Protein AF-A0A9D7X5D7-F1 (afdb_monomer_lite)

pLDDT: mean 81.2, std 12.23, range [45.34, 93.06]

Sequence (131 aa):
MNLEDELKRYLSECTTPSPLADTLANNRLPFYVRNGAYPYAIDALDKGMEAHPDADSDPNYVPFMEMLALVLYKGDNLVQADVVLDRLKAHLQEREIPLSPAAASLEQNLRQSSLYRLQHTMEHSGVDFDA

Structure (mmCIF, N/CA/C/O backbone):
data_AF-A0A9D7X5D7-F1
#
_entry.id   AF-A0A9D7X5D7-F1
#
loop_
_atom_site.group_PDB
_atom_site.id
_atom_site.type_symbol
_atom_site.label_atom_id
_atom_site.label_alt_id
_atom_site.label_comp_id
_atom_site.label_asym_id
_atom_site.label_entity_id
_atom_site.label_seq_id
_atom_site.pdbx_PDB_ins_code
_atom_site.Cartn_x
_atom_site.Cartn_y
_atom_site.Cartn_z
_atom_site.occupancy
_atom_site.B_iso_or_equiv
_atom_site.auth_seq_id
_atom_site.auth_comp_id
_atom_site.auth_asym_id
_atom_site.auth_atom_id
_atom_site.pdbx_PDB_model_num
ATOM 1 N N . MET A 1 1 ? -0.309 14.681 5.681 1.00 57.66 1 MET A N 1
ATOM 2 C CA . MET A 1 1 ? 0.198 14.135 4.406 1.00 57.66 1 MET A CA 1
ATOM 3 C C . MET A 1 1 ? -0.982 13.898 3.475 1.00 57.66 1 MET A C 1
ATOM 5 O O . MET A 1 1 ? -1.923 13.218 3.888 1.00 57.66 1 MET A O 1
ATOM 9 N N . ASN A 1 2 ? -0.993 14.533 2.301 1.00 76.12 2 ASN A N 1
ATOM 10 C CA . ASN A 1 2 ? -2.041 14.354 1.295 1.00 76.12 2 ASN A CA 1
ATOM 11 C C . ASN A 1 2 ? -1.708 13.119 0.440 1.00 76.12 2 ASN A C 1
ATOM 13 O O . ASN A 1 2 ? -0.567 12.959 0.019 1.00 76.12 2 ASN A O 1
ATOM 17 N N . LEU A 1 3 ? -2.689 12.245 0.210 1.00 78.69 3 LEU A N 1
ATOM 18 C CA . LEU A 1 3 ? -2.501 10.985 -0.520 1.00 78.69 3 LEU A CA 1
ATOM 19 C C . LEU A 1 3 ? -2.074 11.218 -1.977 1.00 78.69 3 LEU A C 1
ATOM 21 O O . LEU A 1 3 ? -1.331 10.428 -2.546 1.00 78.69 3 LEU A O 1
ATOM 25 N N . GLU A 1 4 ? -2.518 12.328 -2.565 1.00 79.81 4 GLU A N 1
ATOM 26 C CA . GLU A 1 4 ? -2.147 12.715 -3.925 1.00 79.81 4 GLU A CA 1
ATOM 27 C C . GLU A 1 4 ? -0.648 13.026 -4.063 1.00 79.81 4 GLU A C 1
ATOM 29 O O . GLU A 1 4 ? -0.036 12.668 -5.067 1.00 79.81 4 GLU A O 1
ATOM 34 N N . ASP A 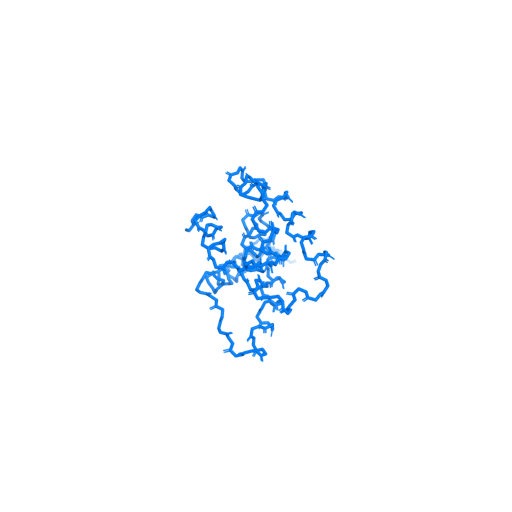1 5 ? -0.048 13.669 -3.059 1.00 84.31 5 ASP A N 1
ATOM 35 C CA . ASP A 1 5 ? 1.375 14.024 -3.088 1.00 84.31 5 ASP A CA 1
ATOM 36 C C . ASP A 1 5 ? 2.256 12.787 -2.895 1.00 84.31 5 ASP A C 1
ATOM 38 O O . ASP A 1 5 ? 3.263 12.636 -3.583 1.00 84.31 5 ASP A O 1
ATOM 42 N N . GLU A 1 6 ? 1.826 11.859 -2.037 1.00 83.38 6 GLU A N 1
ATOM 43 C CA . GLU A 1 6 ? 2.462 10.546 -1.919 1.00 83.38 6 GLU A CA 1
ATOM 44 C C . GLU A 1 6 ? 2.392 9.775 -3.232 1.00 83.38 6 GLU A C 1
ATOM 46 O O . GLU A 1 6 ? 3.408 9.275 -3.699 1.00 83.38 6 GLU A O 1
ATOM 51 N N . LEU A 1 7 ? 1.229 9.737 -3.888 1.00 82.94 7 LEU A N 1
ATOM 52 C CA . LEU A 1 7 ? 1.099 9.072 -5.182 1.00 82.94 7 LEU A CA 1
ATOM 53 C C . LEU A 1 7 ? 2.046 9.659 -6.232 1.00 82.94 7 LEU A C 1
ATOM 55 O O . LEU A 1 7 ? 2.702 8.905 -6.943 1.00 82.94 7 LEU A O 1
ATOM 59 N N . LYS A 1 8 ? 2.173 10.989 -6.304 1.00 83.94 8 LYS A N 1
ATOM 60 C CA . LYS A 1 8 ? 3.145 11.640 -7.198 1.00 83.94 8 LYS A CA 1
ATOM 61 C C . LYS A 1 8 ? 4.581 11.244 -6.864 1.00 83.94 8 LYS A C 1
ATOM 63 O O . LYS A 1 8 ? 5.356 10.992 -7.783 1.00 83.94 8 LYS A O 1
ATOM 68 N N . ARG A 1 9 ? 4.925 11.173 -5.574 1.00 84.94 9 ARG A N 1
ATOM 69 C CA . ARG A 1 9 ? 6.245 10.725 -5.116 1.00 84.94 9 ARG A CA 1
ATOM 70 C C . ARG A 1 9 ? 6.524 9.292 -5.571 1.00 84.94 9 ARG A C 1
ATOM 72 O O . ARG A 1 9 ? 7.513 9.080 -6.264 1.00 84.94 9 ARG A O 1
ATOM 79 N N . TYR A 1 10 ? 5.634 8.344 -5.284 1.00 83.88 10 TYR A N 1
ATOM 80 C CA . TYR A 1 10 ? 5.823 6.946 -5.690 1.00 83.88 10 TYR A CA 1
ATOM 81 C C . TYR A 1 10 ? 5.925 6.787 -7.204 1.00 83.88 10 TYR A C 1
ATOM 83 O O . TYR A 1 10 ? 6.793 6.068 -7.687 1.00 83.88 10 TYR A O 1
ATOM 91 N N . LEU A 1 11 ? 5.105 7.514 -7.968 1.00 82.88 11 LEU A N 1
ATOM 92 C CA . LEU A 1 11 ? 5.201 7.525 -9.429 1.00 82.88 11 LEU A CA 1
ATOM 93 C C . LEU A 1 11 ? 6.551 8.047 -9.934 1.00 82.88 11 LEU A C 1
ATOM 95 O O . LEU A 1 11 ? 7.029 7.578 -10.961 1.00 82.88 11 LEU A O 1
ATOM 99 N N . SER A 1 12 ? 7.170 8.997 -9.227 1.00 84.19 12 SER A N 1
ATOM 100 C CA . SER A 1 12 ? 8.503 9.511 -9.573 1.00 84.19 12 SER A CA 1
ATOM 101 C C . SER A 1 12 ? 9.645 8.560 -9.202 1.00 84.19 12 SER A C 1
ATOM 103 O O . SER A 1 12 ? 10.715 8.635 -9.800 1.00 84.19 12 SER A O 1
ATOM 105 N N . GLU A 1 13 ? 9.414 7.666 -8.240 1.00 81.38 13 GLU A N 1
ATOM 106 C CA . GLU A 1 13 ? 10.361 6.629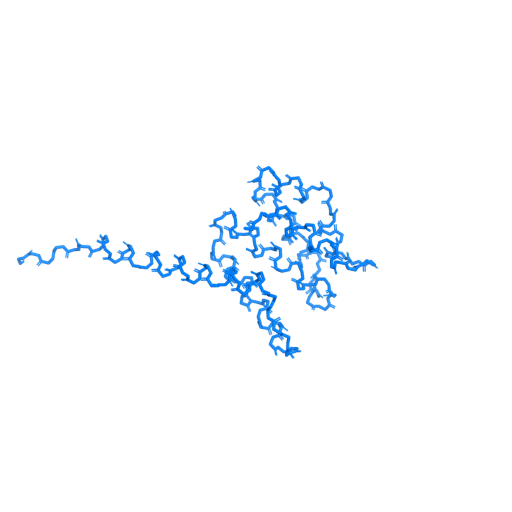 -7.814 1.00 81.38 13 GLU A CA 1
ATOM 107 C C . GLU A 1 13 ? 10.251 5.362 -8.676 1.00 81.38 13 GLU A C 1
ATOM 109 O O . GLU A 1 13 ? 11.151 4.522 -8.660 1.00 81.38 13 GLU A O 1
ATOM 114 N N . CYS A 1 14 ? 9.173 5.234 -9.458 1.00 82.81 14 CYS A N 1
ATOM 115 C CA . CYS A 1 14 ? 8.956 4.086 -10.322 1.00 82.81 14 CYS A CA 1
ATOM 116 C C . CYS A 1 14 ? 9.892 4.080 -11.538 1.00 82.81 14 CYS A C 1
ATOM 118 O O . CYS A 1 14 ? 10.027 5.068 -12.262 1.00 82.81 14 CYS A O 1
ATOM 120 N N . THR A 1 15 ? 10.477 2.921 -11.823 1.00 81.88 15 THR A N 1
ATOM 121 C CA . THR A 1 15 ? 11.300 2.670 -13.012 1.00 81.88 15 THR A CA 1
ATOM 122 C C . THR A 1 15 ? 10.521 1.853 -14.042 1.00 81.88 15 THR A C 1
ATOM 124 O O . THR A 1 15 ? 9.819 0.907 -13.691 1.00 81.88 15 THR A O 1
ATOM 127 N N . THR A 1 16 ? 10.634 2.217 -15.324 1.00 75.38 16 THR A N 1
ATOM 128 C CA . THR A 1 16 ? 9.982 1.512 -16.445 1.00 75.38 16 THR A CA 1
ATOM 129 C C . THR A 1 16 ? 11.024 0.853 -17.363 1.00 75.38 16 THR A C 1
ATOM 131 O O . THR A 1 16 ? 12.126 1.392 -17.505 1.00 75.38 16 THR A O 1
ATOM 134 N N . PRO A 1 17 ? 10.709 -0.292 -18.006 1.00 76.38 17 PRO A N 1
ATOM 135 C CA . PRO A 1 17 ? 9.430 -1.010 -17.969 1.00 76.38 17 PRO A CA 1
ATOM 136 C C . PRO A 1 17 ? 9.269 -1.866 -16.702 1.00 76.38 17 PRO A C 1
ATOM 138 O O . PRO A 1 17 ? 10.153 -2.645 -16.357 1.00 76.38 17 PRO A O 1
ATOM 141 N N . SER A 1 18 ? 8.119 -1.744 -16.038 1.00 81.56 18 SER A N 1
ATOM 142 C CA . SER A 1 18 ? 7.712 -2.618 -14.935 1.00 81.56 18 SER A CA 1
ATOM 143 C C . SER A 1 18 ? 6.190 -2.685 -14.889 1.00 81.56 18 SER A C 1
ATOM 145 O O . SER A 1 18 ? 5.542 -1.638 -14.914 1.00 81.56 18 SER A O 1
ATOM 147 N N . PRO A 1 19 ? 5.602 -3.879 -14.758 1.00 79.25 19 PRO A N 1
ATOM 148 C CA . PRO A 1 19 ? 4.156 -3.998 -14.653 1.00 79.25 19 PRO A CA 1
ATOM 149 C C . PRO A 1 19 ? 3.561 -3.384 -13.372 1.00 79.25 19 PRO A C 1
ATOM 151 O O . PRO A 1 19 ? 2.426 -2.898 -13.374 1.00 79.25 19 PRO A O 1
ATOM 154 N N . LEU A 1 20 ? 4.326 -3.358 -12.274 1.00 84.25 20 LEU A N 1
ATOM 155 C CA . LEU A 1 20 ? 3.927 -2.651 -11.054 1.00 84.25 20 LEU A CA 1
ATOM 156 C C . LEU A 1 20 ? 3.982 -1.135 -11.264 1.00 84.25 20 LEU A C 1
ATOM 158 O O . LEU A 1 20 ? 3.049 -0.431 -10.870 1.00 84.25 20 LEU A O 1
ATOM 162 N N . ALA A 1 21 ? 5.017 -0.639 -11.950 1.00 82.12 21 ALA A N 1
ATOM 163 C CA . ALA A 1 21 ? 5.071 0.760 -12.367 1.00 82.12 21 ALA A CA 1
ATOM 164 C C . ALA A 1 21 ? 3.905 1.114 -13.305 1.00 82.12 21 ALA A C 1
ATOM 166 O O . ALA A 1 21 ? 3.293 2.163 -13.127 1.00 82.12 21 ALA A O 1
ATOM 167 N N . ASP A 1 22 ? 3.535 0.231 -14.238 1.00 83.62 22 ASP A N 1
ATOM 168 C CA . ASP A 1 22 ? 2.392 0.418 -15.141 1.00 83.62 22 ASP A CA 1
ATOM 169 C C . ASP A 1 22 ? 1.059 0.439 -14.380 1.00 83.62 22 ASP A C 1
ATOM 171 O O . ASP A 1 22 ? 0.168 1.230 -14.697 1.00 83.62 22 ASP A O 1
ATOM 175 N N . THR A 1 23 ? 0.921 -0.394 -13.345 1.00 83.31 23 THR A N 1
ATOM 176 C CA . THR A 1 23 ? -0.259 -0.401 -12.469 1.00 83.31 23 THR A CA 1
ATOM 177 C C . THR A 1 23 ? -0.379 0.912 -11.702 1.00 83.31 23 THR A C 1
ATOM 179 O O . THR A 1 23 ? -1.455 1.513 -11.676 1.00 83.31 23 THR A O 1
ATOM 182 N N . LEU A 1 24 ? 0.725 1.396 -11.125 1.00 78.94 24 LEU A N 1
ATOM 183 C CA . LEU A 1 24 ? 0.754 2.678 -10.423 1.00 78.94 24 LEU A CA 1
ATOM 184 C C . LEU A 1 24 ? 0.480 3.841 -11.385 1.00 78.94 24 LEU A C 1
ATOM 186 O O . LEU A 1 24 ? -0.319 4.728 -11.075 1.00 78.94 24 LEU A O 1
ATOM 190 N N . ALA A 1 25 ? 1.094 3.813 -12.569 1.00 75.38 25 ALA A N 1
ATOM 191 C CA . ALA A 1 25 ? 0.945 4.819 -13.614 1.00 75.38 25 ALA A CA 1
ATOM 192 C C . ALA A 1 25 ? -0.407 4.754 -14.341 1.00 75.38 25 ALA A C 1
ATOM 194 O O . ALA A 1 25 ? -0.725 5.652 -15.127 1.00 75.38 25 ALA A O 1
ATOM 195 N N . ASN A 1 26 ? -1.224 3.724 -14.097 1.00 75.00 26 ASN A N 1
ATOM 196 C CA . ASN A 1 26 ? -2.507 3.579 -14.762 1.00 75.00 26 ASN A CA 1
ATOM 197 C C . ASN A 1 26 ? -3.393 4.796 -14.461 1.00 75.00 26 ASN A C 1
ATOM 199 O O . ASN A 1 26 ? -3.674 5.118 -13.305 1.00 75.00 26 ASN A O 1
ATOM 203 N N . ASN A 1 27 ? -3.890 5.437 -15.524 1.00 63.53 27 ASN A N 1
ATOM 204 C CA . ASN A 1 27 ? -4.636 6.702 -15.506 1.00 63.53 27 ASN A CA 1
ATOM 205 C C . ASN A 1 27 ? -5.883 6.719 -14.597 1.00 63.53 27 ASN A C 1
ATOM 207 O O . ASN A 1 27 ? -6.490 7.772 -14.399 1.00 63.53 27 ASN A O 1
ATOM 211 N N . ARG A 1 28 ? -6.288 5.576 -14.032 1.00 79.75 28 ARG A N 1
ATOM 212 C CA . ARG A 1 28 ? -7.412 5.475 -13.099 1.00 79.75 28 ARG A CA 1
ATOM 213 C C . ARG A 1 28 ? -7.025 5.436 -11.623 1.00 79.75 28 ARG A C 1
ATOM 215 O O . ARG A 1 28 ? -7.829 5.902 -10.821 1.00 79.75 28 ARG A O 1
ATOM 222 N N . LEU A 1 29 ? -5.829 4.976 -11.243 1.00 83.88 29 LEU A N 1
ATOM 223 C CA . LEU A 1 29 ? -5.425 4.953 -9.830 1.00 83.88 29 LEU A CA 1
ATOM 224 C C . LEU A 1 29 ? -5.375 6.372 -9.222 1.00 83.88 29 LEU A C 1
ATOM 226 O O . LEU A 1 29 ? -6.030 6.588 -8.197 1.00 83.88 29 LEU A O 1
ATOM 230 N N . PRO A 1 30 ? -4.751 7.382 -9.872 1.00 83.81 30 PRO A N 1
ATOM 231 C CA . PRO A 1 30 ? -4.808 8.766 -9.397 1.00 83.81 30 PRO A CA 1
ATOM 232 C C . PRO A 1 30 ? -6.229 9.319 -9.320 1.00 83.81 30 PRO A C 1
ATOM 234 O O . PRO A 1 30 ? -6.555 10.084 -8.413 1.00 83.81 30 PRO A O 1
ATOM 237 N N . PHE A 1 31 ? -7.097 8.916 -10.251 1.00 86.56 31 PHE A N 1
ATOM 238 C CA . PHE A 1 31 ? -8.499 9.310 -10.243 1.00 86.56 31 PHE A CA 1
ATOM 239 C C . PHE A 1 31 ? -9.244 8.716 -9.041 1.00 86.56 31 PHE A C 1
ATOM 241 O O . PHE A 1 31 ? -9.957 9.447 -8.354 1.00 86.56 31 PHE A O 1
ATOM 248 N N . TYR A 1 32 ? -9.073 7.425 -8.746 1.00 89.00 32 TYR A N 1
ATOM 249 C CA . TYR A 1 32 ? -9.723 6.791 -7.599 1.00 89.00 32 TYR A CA 1
ATOM 250 C C . TYR A 1 32 ? -9.249 7.394 -6.278 1.00 89.00 32 TYR A C 1
ATOM 252 O O . TYR A 1 32 ? -10.074 7.767 -5.446 1.00 89.00 32 TYR A O 1
ATOM 260 N N . VAL A 1 33 ? -7.938 7.590 -6.136 1.00 85.94 33 VAL A N 1
ATOM 261 C CA . VAL A 1 33 ? -7.316 8.245 -4.980 1.00 85.94 33 VAL A CA 1
ATOM 262 C C . VAL A 1 33 ? -7.864 9.659 -4.771 1.00 85.94 33 VAL A C 1
ATOM 264 O O . VAL A 1 33 ? -8.319 9.989 -3.677 1.00 85.94 33 VAL A O 1
ATOM 267 N N . ARG A 1 34 ? -7.888 10.486 -5.824 1.00 85.50 34 ARG A N 1
ATOM 268 C CA . ARG A 1 34 ? -8.344 11.882 -5.742 1.00 85.50 34 ARG A CA 1
ATOM 269 C C . ARG A 1 34 ? -9.823 12.011 -5.376 1.00 85.50 34 ARG A C 1
ATOM 271 O O . ARG A 1 34 ? -10.202 12.970 -4.713 1.00 85.50 34 ARG A O 1
ATOM 278 N N . ASN A 1 35 ? -10.655 11.066 -5.807 1.00 88.44 35 ASN A N 1
ATOM 279 C CA . ASN A 1 35 ? -12.089 11.066 -5.510 1.00 88.44 35 ASN A CA 1
ATOM 280 C C . ASN A 1 35 ? -12.440 10.319 -4.209 1.00 88.44 35 ASN A C 1
ATOM 282 O O . ASN A 1 35 ? -13.622 10.157 -3.913 1.00 88.44 35 ASN A O 1
ATOM 286 N N . GLY A 1 36 ? -11.450 9.830 -3.448 1.00 88.06 36 GLY A N 1
ATOM 287 C CA . GLY A 1 36 ? -11.690 9.020 -2.248 1.00 88.06 36 GLY A CA 1
ATOM 288 C C . GLY A 1 36 ? -12.350 7.668 -2.541 1.00 88.06 36 GLY A C 1
ATOM 289 O O . GLY A 1 36 ? -12.916 7.037 -1.652 1.00 88.06 36 GLY A O 1
ATOM 290 N N . ALA A 1 37 ? -12.294 7.210 -3.791 1.00 91.69 37 ALA A N 1
ATOM 291 C CA . ALA A 1 37 ? -12.869 5.956 -4.254 1.00 91.69 37 ALA A CA 1
ATOM 292 C C . ALA A 1 37 ? -11.932 4.779 -3.921 1.00 91.69 37 ALA A C 1
ATOM 294 O O . ALA A 1 37 ? -11.511 4.028 -4.802 1.00 91.69 37 ALA A O 1
ATOM 295 N N . TYR A 1 38 ? -11.587 4.636 -2.638 1.00 91.19 38 TYR A N 1
ATOM 296 C CA . TYR A 1 38 ? -10.585 3.685 -2.152 1.00 91.19 38 TYR A CA 1
ATOM 297 C C . TYR A 1 38 ? -10.847 2.225 -2.539 1.00 91.19 38 TYR A C 1
ATOM 299 O O . TYR A 1 38 ? -9.885 1.581 -2.941 1.00 91.19 38 TYR A O 1
ATOM 307 N N . PRO A 1 39 ? -12.091 1.696 -2.542 1.00 91.88 39 PRO A N 1
ATOM 308 C CA . PRO A 1 39 ? -12.335 0.321 -2.987 1.00 91.88 39 PRO A CA 1
ATOM 309 C C . PRO A 1 39 ? -11.849 0.046 -4.416 1.00 91.88 39 PRO A C 1
ATOM 311 O O . PRO A 1 39 ? -11.305 -1.016 -4.691 1.00 91.88 39 PRO A O 1
ATOM 314 N N . TYR A 1 40 ? -11.983 1.022 -5.319 1.00 90.56 40 TYR A N 1
ATOM 315 C CA . TYR A 1 40 ? -11.509 0.893 -6.698 1.00 90.56 40 TYR A CA 1
ATOM 316 C C . TYR A 1 40 ? -9.991 1.063 -6.816 1.00 90.56 40 TYR A C 1
ATOM 318 O O . TYR A 1 40 ? -9.371 0.455 -7.683 1.00 90.56 40 TYR A O 1
ATOM 326 N N . ALA A 1 41 ? -9.387 1.892 -5.959 1.00 90.69 41 ALA A N 1
ATOM 327 C CA . ALA A 1 41 ? -7.934 2.015 -5.886 1.00 90.69 41 ALA A CA 1
ATOM 328 C C . ALA A 1 41 ? -7.288 0.716 -5.372 1.00 90.69 41 ALA A C 1
ATOM 330 O O . ALA A 1 41 ? -6.275 0.295 -5.918 1.00 90.69 41 ALA A O 1
ATOM 331 N N . ILE A 1 42 ? -7.903 0.072 -4.375 1.00 91.56 42 ILE A N 1
ATOM 332 C CA . ILE A 1 42 ? -7.473 -1.225 -3.835 1.00 91.56 42 ILE A CA 1
ATOM 333 C C . ILE A 1 42 ? -7.593 -2.301 -4.914 1.00 91.56 42 ILE A C 1
ATOM 335 O O . ILE A 1 42 ? -6.596 -2.932 -5.226 1.00 91.56 42 ILE A O 1
ATOM 339 N N . ASP A 1 43 ? -8.753 -2.426 -5.571 1.00 89.88 43 ASP A N 1
ATOM 340 C CA . ASP A 1 43 ? -8.962 -3.399 -6.659 1.00 89.88 43 ASP A CA 1
ATOM 341 C C . ASP A 1 43 ? -7.942 -3.241 -7.803 1.00 89.88 43 ASP A C 1
ATOM 343 O O . ASP A 1 43 ? -7.459 -4.228 -8.356 1.00 89.88 43 ASP A O 1
ATOM 347 N N . ALA A 1 44 ? -7.574 -2.003 -8.151 1.00 87.56 44 ALA A N 1
ATOM 348 C CA . ALA A 1 44 ? -6.551 -1.749 -9.163 1.00 87.56 44 ALA A CA 1
ATOM 349 C C . ALA A 1 44 ? -5.156 -2.238 -8.733 1.00 87.56 44 ALA A C 1
ATOM 351 O O . ALA A 1 44 ? -4.419 -2.771 -9.561 1.00 87.56 44 ALA A O 1
ATOM 352 N N . LEU A 1 45 ? -4.799 -2.062 -7.459 1.00 88.44 45 LEU A N 1
ATOM 353 C CA . LEU A 1 45 ? -3.519 -2.508 -6.909 1.00 88.44 45 LEU A CA 1
ATOM 354 C C . LEU A 1 45 ? -3.500 -4.032 -6.701 1.00 88.44 45 LEU A C 1
ATOM 356 O O . LEU A 1 45 ? -2.549 -4.693 -7.107 1.00 88.44 45 LEU A O 1
ATOM 360 N N . ASP A 1 46 ? -4.566 -4.625 -6.172 1.00 87.94 46 ASP A N 1
ATOM 361 C CA . ASP A 1 46 ? -4.653 -6.079 -5.993 1.00 87.94 46 ASP A CA 1
ATOM 362 C C . ASP A 1 46 ? -4.485 -6.813 -7.329 1.00 87.94 46 ASP A C 1
ATOM 364 O O . ASP A 1 46 ? -3.687 -7.744 -7.428 1.00 87.94 46 ASP A O 1
ATOM 368 N N . LYS A 1 47 ? -5.118 -6.322 -8.403 1.00 84.25 47 LYS A N 1
ATOM 369 C CA . LYS A 1 47 ? -4.930 -6.867 -9.760 1.00 84.25 47 LYS A CA 1
ATOM 370 C C . LYS A 1 47 ? -3.497 -6.756 -10.267 1.00 84.25 47 LYS A C 1
ATOM 372 O O . LYS A 1 47 ? -3.037 -7.648 -10.976 1.00 84.25 47 LYS A O 1
ATOM 377 N N . GLY A 1 48 ? -2.799 -5.674 -9.920 1.00 82.38 48 GLY A N 1
ATOM 378 C CA . GLY A 1 48 ? -1.374 -5.531 -10.212 1.00 82.38 48 GLY A CA 1
ATOM 379 C C . GLY A 1 48 ? -0.556 -6.623 -9.529 1.00 82.38 48 GLY A C 1
ATOM 380 O O . GLY A 1 48 ? 0.278 -7.255 -10.163 1.00 82.38 48 GLY A O 1
ATOM 381 N N . MET A 1 49 ? -0.843 -6.921 -8.263 1.00 82.56 49 MET A N 1
ATOM 382 C CA . MET A 1 49 ? -0.162 -7.999 -7.540 1.00 82.56 49 MET A CA 1
ATOM 383 C C . MET A 1 49 ? -0.505 -9.389 -8.081 1.00 82.56 49 MET A C 1
ATOM 385 O O . MET A 1 49 ? 0.386 -10.218 -8.244 1.00 82.56 49 MET A O 1
ATOM 389 N N . GLU A 1 50 ? -1.775 -9.657 -8.385 1.00 83.56 50 GLU A N 1
ATOM 390 C CA . GLU A 1 50 ? -2.224 -10.951 -8.920 1.00 83.56 50 GLU A CA 1
ATOM 391 C C . GLU A 1 50 ? -1.606 -11.271 -10.285 1.00 83.56 50 GLU A C 1
ATOM 393 O O . GLU A 1 50 ? -1.298 -12.428 -10.577 1.00 83.56 50 GLU A O 1
ATOM 398 N N . ALA A 1 51 ? -1.401 -10.252 -11.121 1.00 78.75 51 ALA A N 1
ATOM 399 C CA . ALA A 1 51 ? -0.787 -10.414 -12.433 1.00 78.75 51 ALA A CA 1
ATOM 400 C C . ALA A 1 51 ? 0.710 -10.772 -12.360 1.00 78.75 51 ALA A C 1
ATOM 402 O O . ALA A 1 51 ? 1.267 -11.273 -13.343 1.00 78.75 51 ALA A O 1
ATOM 403 N N . HIS A 1 52 ? 1.359 -10.545 -11.211 1.00 75.56 52 HIS A N 1
ATOM 404 C CA . HIS A 1 52 ? 2.804 -10.677 -11.035 1.00 75.56 52 HIS A CA 1
ATOM 405 C C . HIS A 1 52 ? 3.135 -11.515 -9.790 1.00 75.56 52 HIS A C 1
ATOM 407 O O . HIS A 1 52 ? 3.437 -10.969 -8.731 1.00 75.56 52 HIS A O 1
ATOM 413 N N . PRO A 1 53 ? 3.121 -12.857 -9.898 1.00 68.94 53 PRO A N 1
ATOM 414 C CA . PRO A 1 53 ? 3.426 -13.739 -8.769 1.00 68.94 53 PRO A CA 1
ATOM 415 C C . PRO A 1 53 ? 4.859 -13.573 -8.227 1.00 68.94 53 PRO A C 1
ATOM 417 O O . PRO A 1 53 ? 5.067 -13.780 -7.036 1.00 68.94 53 PRO A O 1
ATOM 420 N N . ASP A 1 54 ? 5.798 -13.112 -9.063 1.00 76.12 54 ASP A N 1
ATOM 421 C CA . ASP A 1 54 ? 7.190 -12.790 -8.696 1.00 76.12 54 ASP A CA 1
ATOM 422 C C . ASP A 1 54 ? 7.397 -11.278 -8.449 1.00 76.12 54 ASP A C 1
ATOM 424 O O . ASP A 1 54 ? 8.486 -10.733 -8.647 1.00 76.12 54 ASP A O 1
ATOM 428 N N . ALA A 1 55 ? 6.328 -10.562 -8.073 1.00 75.88 55 ALA A N 1
ATOM 429 C CA . ALA A 1 55 ? 6.345 -9.114 -7.853 1.00 75.88 55 ALA A CA 1
ATOM 430 C C . ALA A 1 55 ? 7.393 -8.667 -6.830 1.00 75.88 55 ALA A C 1
ATOM 432 O O . ALA A 1 55 ? 7.839 -7.531 -6.900 1.00 75.88 55 ALA A O 1
ATOM 433 N N . ASP A 1 56 ? 7.804 -9.532 -5.904 1.00 80.12 56 ASP A N 1
ATOM 434 C CA . ASP A 1 56 ? 8.831 -9.235 -4.904 1.00 80.12 56 ASP A CA 1
ATOM 435 C C . ASP A 1 56 ? 10.219 -8.983 -5.515 1.00 80.12 56 ASP A C 1
ATOM 437 O O . ASP A 1 56 ? 11.050 -8.298 -4.927 1.00 80.12 56 ASP A O 1
ATOM 441 N N . SER A 1 57 ? 10.481 -9.492 -6.714 1.00 82.12 57 SER A N 1
ATOM 442 C CA . SER A 1 57 ? 11.733 -9.244 -7.430 1.00 82.12 57 SER A CA 1
ATOM 443 C C . SER A 1 57 ? 11.693 -7.973 -8.288 1.00 82.12 57 SER A C 1
ATOM 445 O O . SER A 1 57 ? 12.726 -7.571 -8.829 1.00 82.12 57 SER A O 1
ATOM 447 N N . ASP A 1 58 ? 10.529 -7.328 -8.418 1.00 84.94 58 ASP A N 1
ATOM 448 C CA . ASP A 1 58 ? 10.372 -6.090 -9.180 1.00 84.94 58 ASP A CA 1
ATOM 449 C C . ASP A 1 58 ? 10.974 -4.901 -8.400 1.00 84.94 58 ASP A C 1
ATOM 451 O O . ASP A 1 58 ? 10.685 -4.728 -7.211 1.00 84.94 58 ASP A O 1
ATOM 455 N N . PRO A 1 59 ? 11.788 -4.033 -9.033 1.00 84.31 59 PRO A N 1
ATOM 456 C CA . PRO A 1 59 ? 12.355 -2.856 -8.368 1.00 84.31 59 PRO A CA 1
ATOM 457 C C . PRO A 1 59 ? 11.292 -1.894 -7.814 1.00 84.31 59 PRO A C 1
ATOM 459 O O . PRO A 1 59 ? 11.578 -1.114 -6.907 1.00 84.31 59 PRO A O 1
ATOM 462 N N . ASN A 1 60 ? 10.064 -1.959 -8.328 1.00 87.88 60 ASN A N 1
ATOM 463 C CA . ASN A 1 60 ? 8.937 -1.145 -7.899 1.00 87.88 60 ASN A CA 1
ATOM 464 C C . ASN A 1 60 ? 8.065 -1.835 -6.842 1.00 87.88 60 ASN A C 1
ATOM 466 O O . ASN A 1 60 ? 7.054 -1.268 -6.438 1.00 87.88 60 ASN A O 1
ATOM 470 N N . TYR A 1 61 ? 8.448 -3.017 -6.349 1.00 88.94 61 TYR A N 1
ATOM 471 C CA . TYR A 1 61 ? 7.715 -3.726 -5.298 1.00 88.94 61 TYR A CA 1
ATOM 472 C C . TYR A 1 61 ? 7.528 -2.881 -4.037 1.00 88.94 61 TYR A C 1
ATOM 474 O O . TYR A 1 61 ? 6.428 -2.785 -3.501 1.00 88.94 61 TYR A O 1
ATOM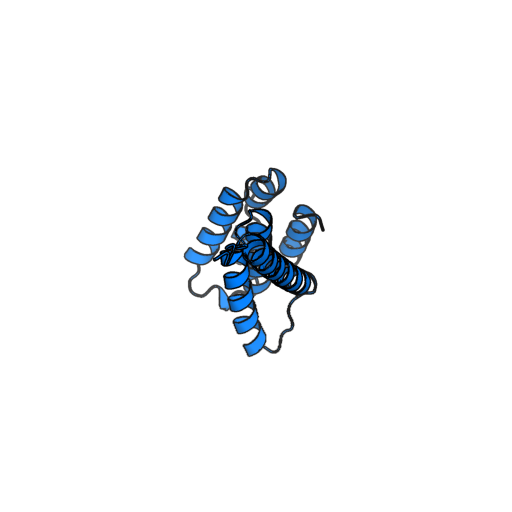 482 N N . VAL A 1 62 ? 8.600 -2.235 -3.574 1.00 89.38 62 VAL A N 1
ATOM 483 C CA . VAL A 1 62 ? 8.572 -1.393 -2.372 1.00 89.38 62 VAL A CA 1
ATOM 484 C C . VAL A 1 62 ? 7.614 -0.207 -2.539 1.00 89.38 62 VAL A C 1
ATOM 486 O O . VAL A 1 62 ? 6.646 -0.150 -1.779 1.00 89.38 62 VAL A O 1
ATOM 489 N N . PRO A 1 63 ? 7.782 0.696 -3.531 1.00 88.50 63 PRO A N 1
ATOM 490 C CA . PRO A 1 63 ? 6.859 1.820 -3.703 1.00 88.50 63 PRO A CA 1
ATOM 491 C C . PRO A 1 63 ? 5.416 1.360 -3.967 1.00 88.50 63 PRO A C 1
ATOM 493 O O . PRO A 1 63 ? 4.464 2.014 -3.536 1.00 88.50 63 PRO A O 1
ATOM 496 N N . PHE A 1 64 ? 5.234 0.206 -4.611 1.00 90.25 64 PHE A N 1
ATOM 497 C CA . PHE A 1 64 ? 3.925 -0.402 -4.813 1.00 90.25 64 PHE A CA 1
ATOM 498 C C . PHE A 1 64 ? 3.254 -0.822 -3.498 1.00 90.25 64 PHE A C 1
ATOM 500 O O . PHE A 1 64 ? 2.116 -0.436 -3.224 1.00 90.25 64 PHE A O 1
ATOM 507 N N . MET A 1 65 ? 3.956 -1.587 -2.661 1.00 92.06 65 MET A N 1
ATOM 508 C CA . MET A 1 65 ? 3.442 -2.068 -1.376 1.00 92.06 65 MET A CA 1
ATOM 509 C C . MET A 1 65 ? 3.179 -0.916 -0.402 1.00 92.06 65 MET A C 1
ATOM 511 O O . MET A 1 65 ? 2.180 -0.933 0.319 1.00 92.06 65 MET A O 1
ATOM 515 N N . GLU A 1 66 ? 4.028 0.114 -0.408 1.00 91.06 66 GLU A N 1
ATOM 516 C CA . GLU A 1 66 ? 3.821 1.318 0.400 1.00 91.06 66 GLU A CA 1
ATOM 517 C C . GLU A 1 66 ? 2.565 2.096 -0.036 1.00 91.06 66 GLU A C 1
ATOM 519 O O . GLU A 1 66 ? 1.783 2.537 0.814 1.00 91.06 66 GLU A O 1
ATOM 524 N N . MET A 1 67 ? 2.312 2.207 -1.348 1.00 91.00 67 MET A N 1
ATOM 525 C CA . MET A 1 67 ? 1.071 2.780 -1.884 1.00 91.00 67 MET A CA 1
ATOM 526 C C . MET A 1 67 ? -0.157 1.954 -1.480 1.0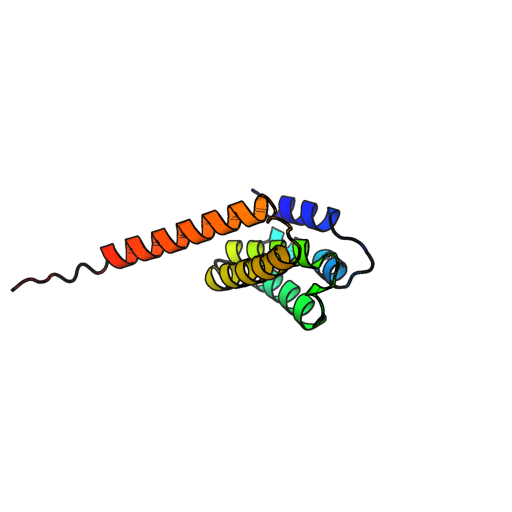0 91.00 67 MET A C 1
ATOM 528 O O . MET A 1 67 ? -1.141 2.520 -1.001 1.00 91.00 67 MET A O 1
ATOM 532 N N . LEU A 1 68 ? -0.099 0.626 -1.616 1.00 92.62 68 LEU A N 1
ATOM 533 C CA . LEU A 1 68 ? -1.194 -0.266 -1.229 1.00 92.62 68 LEU A CA 1
ATOM 534 C C . LEU A 1 68 ? -1.543 -0.131 0.256 1.00 92.62 68 LEU A C 1
ATOM 536 O O . LEU A 1 68 ? -2.707 0.096 0.590 1.00 92.62 68 LEU A O 1
ATOM 540 N N . ALA A 1 69 ? -0.546 -0.178 1.143 1.00 92.81 69 ALA A N 1
ATOM 541 C CA . ALA A 1 69 ? -0.757 0.000 2.579 1.00 92.81 69 ALA A CA 1
ATOM 542 C C . ALA A 1 69 ? -1.429 1.346 2.894 1.00 92.81 69 ALA A C 1
ATOM 544 O O . ALA A 1 69 ? -2.361 1.423 3.700 1.00 92.81 69 ALA A O 1
ATOM 545 N N . LEU A 1 70 ? -0.990 2.417 2.230 1.00 90.94 70 LEU A N 1
ATOM 546 C CA . LEU A 1 70 ? -1.528 3.753 2.442 1.00 90.94 70 LEU A CA 1
ATOM 547 C C . LEU A 1 70 ? -2.974 3.891 1.937 1.00 90.94 70 LEU A C 1
ATOM 549 O O . LEU A 1 70 ? -3.805 4.488 2.625 1.00 90.94 70 LEU A O 1
ATOM 553 N N . VAL A 1 71 ? -3.294 3.339 0.764 1.00 92.00 71 VAL A N 1
ATOM 554 C CA . VAL A 1 71 ? -4.661 3.332 0.219 1.00 92.00 71 VAL A CA 1
ATOM 555 C C . VAL A 1 71 ? -5.592 2.518 1.117 1.00 92.00 71 VAL A C 1
ATOM 557 O O . VAL A 1 71 ? -6.687 2.987 1.430 1.00 92.00 71 VAL A O 1
ATOM 560 N N . LEU A 1 72 ? -5.150 1.348 1.589 1.00 92.88 72 LEU A N 1
ATOM 561 C CA . LEU A 1 72 ? -5.903 0.523 2.535 1.00 92.88 72 LEU A CA 1
ATOM 562 C C . LEU A 1 72 ? -6.191 1.287 3.829 1.00 92.88 72 LEU A C 1
ATOM 564 O O . LEU A 1 72 ? -7.339 1.335 4.264 1.00 92.88 72 LEU A O 1
ATOM 568 N N . TYR A 1 73 ? -5.186 1.959 4.395 1.00 90.94 73 TYR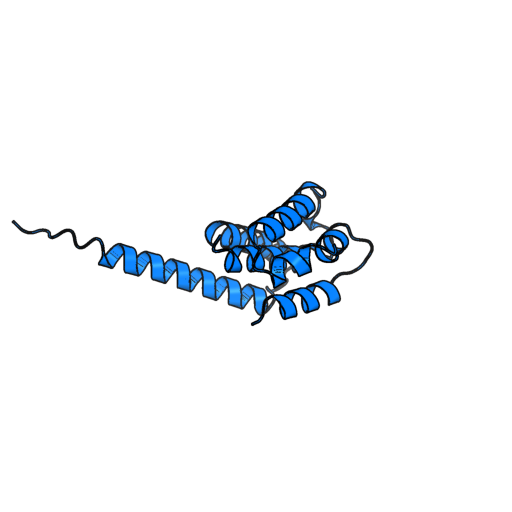 A N 1
ATOM 569 C CA . TYR A 1 73 ? -5.357 2.790 5.586 1.00 90.94 73 TYR A CA 1
ATOM 570 C C . TYR A 1 73 ? -6.366 3.923 5.375 1.00 90.94 73 TYR A C 1
ATOM 572 O O . TYR A 1 73 ? -7.241 4.150 6.207 1.00 90.94 73 TYR A O 1
ATOM 580 N N . LYS A 1 74 ? -6.278 4.633 4.246 1.00 88.94 74 LYS A N 1
ATOM 581 C CA . LYS A 1 74 ? -7.203 5.728 3.917 1.00 88.94 74 LYS A CA 1
ATOM 582 C C . LYS A 1 74 ? -8.625 5.242 3.631 1.00 88.94 74 LYS A C 1
ATOM 584 O O . LYS A 1 74 ? -9.566 5.992 3.875 1.00 88.94 74 LYS A O 1
ATOM 589 N N . GLY A 1 75 ? -8.767 4.006 3.161 1.00 90.19 75 GLY A N 1
ATOM 590 C CA . GLY A 1 75 ? -10.039 3.311 2.987 1.00 90.19 75 GLY A CA 1
ATOM 591 C C . GLY A 1 75 ? -10.563 2.597 4.236 1.00 90.19 75 GLY A C 1
ATOM 592 O O . GLY A 1 75 ? -11.491 1.810 4.093 1.00 90.19 75 GLY A O 1
ATOM 593 N N . ASP A 1 76 ? -9.976 2.829 5.417 1.00 89.06 76 ASP A N 1
ATOM 594 C CA . ASP A 1 76 ? -10.334 2.190 6.698 1.00 89.06 76 ASP A CA 1
ATOM 595 C C . ASP A 1 76 ? -10.173 0.651 6.724 1.00 89.06 76 ASP A C 1
ATOM 597 O O . ASP A 1 76 ? -10.673 -0.053 7.600 1.00 89.06 76 ASP A O 1
ATOM 601 N N . ASN A 1 77 ? -9.386 0.097 5.797 1.00 89.94 77 ASN A N 1
ATOM 602 C CA . ASN A 1 77 ? -9.040 -1.326 5.738 1.00 89.94 77 ASN A CA 1
ATOM 603 C C . ASN A 1 77 ? -7.794 -1.621 6.584 1.00 89.94 77 ASN A C 1
ATOM 605 O O . ASN A 1 77 ? -6.781 -2.124 6.099 1.00 89.94 77 ASN A O 1
ATOM 609 N N . LEU A 1 78 ? -7.866 -1.286 7.874 1.00 89.00 78 LEU A N 1
ATOM 610 C CA . LEU A 1 78 ? -6.704 -1.238 8.770 1.00 89.00 78 LEU A CA 1
ATOM 611 C C . LEU A 1 78 ? -6.029 -2.603 8.980 1.00 89.00 78 LEU A C 1
ATOM 613 O O . LEU A 1 78 ? -4.811 -2.660 9.087 1.00 89.00 78 LEU A O 1
ATOM 617 N N . VAL A 1 79 ? -6.798 -3.698 8.998 1.00 89.19 79 VAL A N 1
ATOM 618 C CA . VAL A 1 79 ? -6.246 -5.062 9.133 1.00 89.19 79 VAL A CA 1
ATOM 619 C C . VAL A 1 79 ? -5.419 -5.437 7.906 1.00 89.19 79 VAL A C 1
ATOM 621 O O . VAL A 1 79 ? -4.321 -5.962 8.033 1.00 89.19 79 VAL A O 1
ATOM 624 N N . GLN A 1 80 ? -5.927 -5.144 6.710 1.00 91.06 80 GLN A N 1
ATOM 625 C CA . GLN A 1 80 ? -5.202 -5.444 5.477 1.00 91.06 80 GLN A CA 1
ATOM 626 C C . GLN A 1 80 ? -3.977 -4.539 5.320 1.00 91.06 80 GLN A C 1
ATOM 628 O O . GLN A 1 80 ? -2.931 -5.010 4.887 1.00 91.06 80 GLN A O 1
ATOM 633 N N . ALA A 1 81 ? -4.079 -3.264 5.714 1.00 91.88 81 ALA A N 1
ATOM 634 C CA . ALA A 1 81 ? -2.938 -2.351 5.722 1.00 91.88 81 ALA A CA 1
ATOM 635 C C . ALA A 1 81 ? -1.792 -2.878 6.605 1.00 91.88 81 ALA A C 1
ATOM 637 O O . ALA A 1 81 ? -0.634 -2.827 6.194 1.00 91.88 81 ALA A O 1
ATOM 638 N N . ASP A 1 82 ? -2.121 -3.425 7.779 1.00 91.06 82 ASP A N 1
ATOM 639 C CA . ASP A 1 82 ? -1.158 -4.036 8.703 1.00 91.06 82 ASP A CA 1
ATOM 640 C C . ASP A 1 82 ? -0.481 -5.269 8.080 1.00 91.06 82 ASP A C 1
ATOM 642 O O . ASP A 1 82 ? 0.743 -5.353 8.035 1.00 91.06 82 ASP A O 1
ATOM 646 N N . VAL A 1 83 ? -1.266 -6.164 7.465 1.00 91.69 83 VAL A N 1
ATOM 647 C CA . VAL A 1 83 ? -0.749 -7.351 6.756 1.00 91.69 83 VAL A CA 1
ATOM 648 C C . VAL A 1 83 ? 0.204 -6.970 5.616 1.00 91.69 83 VAL A C 1
ATOM 650 O O . VAL A 1 83 ? 1.247 -7.602 5.435 1.00 91.69 83 VAL A O 1
ATOM 653 N N . VAL A 1 84 ? -0.131 -5.935 4.841 1.00 93.06 84 VAL A N 1
ATOM 654 C CA . VAL A 1 84 ? 0.721 -5.443 3.746 1.00 93.06 84 VAL A CA 1
ATOM 655 C C . VAL A 1 84 ? 2.034 -4.878 4.288 1.00 93.06 84 VAL A C 1
ATOM 657 O O . VAL A 1 84 ? 3.092 -5.172 3.727 1.00 93.06 84 VAL A O 1
ATOM 660 N N . LEU A 1 85 ? 1.997 -4.119 5.388 1.00 92.38 85 LEU A N 1
ATOM 661 C CA . LEU A 1 85 ? 3.211 -3.601 6.023 1.00 92.38 85 LEU A CA 1
ATOM 662 C C . LEU A 1 85 ? 4.084 -4.709 6.607 1.00 92.38 85 LEU A C 1
ATOM 664 O O . LEU A 1 85 ? 5.298 -4.661 6.426 1.00 92.38 85 LEU A O 1
ATOM 668 N N . ASP A 1 86 ? 3.506 -5.721 7.249 1.00 92.31 86 ASP A N 1
ATOM 669 C CA . ASP A 1 86 ? 4.270 -6.862 7.758 1.00 92.31 86 ASP A CA 1
ATOM 670 C C . ASP A 1 86 ? 4.969 -7.623 6.627 1.00 92.31 86 ASP A C 1
ATOM 672 O O . ASP A 1 86 ? 6.157 -7.946 6.728 1.00 92.31 86 ASP A O 1
ATOM 676 N N . ARG A 1 87 ? 4.274 -7.831 5.500 1.00 91.56 87 ARG A N 1
ATOM 677 C CA . ARG A 1 87 ? 4.870 -8.439 4.303 1.00 91.56 87 ARG A CA 1
ATOM 678 C C . ARG A 1 87 ? 6.000 -7.582 3.731 1.00 91.56 87 ARG A C 1
ATOM 680 O O . ARG A 1 87 ? 7.047 -8.119 3.367 1.00 91.56 87 ARG A O 1
ATOM 687 N N . LEU A 1 88 ? 5.809 -6.264 3.651 1.00 91.88 88 LEU A N 1
ATOM 688 C CA . LEU A 1 88 ? 6.845 -5.338 3.192 1.00 91.88 88 LEU A CA 1
ATOM 689 C C . LEU A 1 88 ? 8.067 -5.371 4.120 1.00 91.88 88 LEU A C 1
ATOM 691 O O . LEU A 1 88 ? 9.197 -5.452 3.652 1.00 91.88 88 LEU A O 1
ATOM 695 N N . LYS A 1 89 ? 7.857 -5.363 5.436 1.00 91.31 89 LYS A N 1
ATOM 696 C CA . LYS A 1 89 ? 8.940 -5.417 6.422 1.00 91.31 89 LYS A CA 1
ATOM 697 C C . LYS A 1 89 ? 9.741 -6.703 6.333 1.00 91.31 89 LYS A C 1
ATOM 699 O O . LYS A 1 89 ? 10.964 -6.629 6.352 1.00 91.31 89 LYS A O 1
ATOM 704 N N . ALA A 1 90 ? 9.077 -7.851 6.204 1.00 90.62 90 ALA A N 1
ATOM 705 C CA . ALA A 1 90 ? 9.759 -9.127 6.010 1.00 90.62 90 ALA A CA 1
ATOM 706 C C . ALA A 1 90 ? 10.665 -9.080 4.767 1.00 90.62 90 ALA A C 1
ATOM 708 O O . ALA A 1 90 ? 11.847 -9.404 4.846 1.00 90.62 90 ALA A O 1
ATOM 709 N N . HIS A 1 91 ? 10.137 -8.562 3.655 1.00 88.81 91 HIS A N 1
ATOM 710 C CA . HIS A 1 91 ? 10.877 -8.407 2.405 1.00 88.81 91 HIS A CA 1
ATOM 711 C C . HIS A 1 91 ? 12.097 -7.470 2.518 1.00 88.81 91 HIS A C 1
ATOM 713 O O . HIS A 1 91 ? 13.159 -7.746 1.953 1.00 88.81 91 HIS A O 1
ATOM 719 N N . LEU A 1 92 ? 11.950 -6.352 3.235 1.00 88.50 92 LEU A N 1
ATOM 720 C CA . LEU A 1 92 ? 13.014 -5.368 3.446 1.00 88.50 92 LEU A CA 1
ATOM 721 C C . LEU A 1 92 ? 14.075 -5.852 4.444 1.00 88.50 92 LEU A C 1
ATOM 723 O O . LEU A 1 92 ? 15.260 -5.576 4.260 1.00 88.50 92 LEU A O 1
ATOM 727 N N . GLN A 1 93 ? 13.669 -6.600 5.473 1.00 87.62 93 GLN A N 1
ATOM 728 C CA . GLN A 1 93 ? 14.564 -7.147 6.492 1.00 87.62 93 GLN A CA 1
ATOM 729 C C . GLN A 1 93 ? 15.577 -8.127 5.891 1.00 87.62 93 GLN A C 1
ATOM 731 O O . GLN A 1 93 ? 16.749 -8.078 6.251 1.00 87.62 93 GLN A O 1
ATOM 736 N N . GLU A 1 94 ? 15.157 -8.964 4.940 1.00 84.25 94 GLU A N 1
ATOM 737 C CA . GLU A 1 94 ? 16.056 -9.862 4.195 1.00 84.25 94 GLU A CA 1
ATOM 738 C C . GLU A 1 94 ? 17.126 -9.113 3.389 1.00 84.25 94 GLU A C 1
ATOM 740 O O . GLU A 1 94 ? 18.175 -9.672 3.073 1.00 84.25 94 GLU A O 1
ATOM 745 N N . ARG A 1 95 ? 16.862 -7.846 3.056 1.00 82.00 95 ARG A N 1
ATOM 746 C CA . ARG A 1 95 ? 17.721 -6.983 2.238 1.00 82.00 95 ARG A CA 1
ATOM 747 C C . ARG A 1 95 ? 18.463 -5.923 3.060 1.00 82.00 95 ARG A C 1
ATOM 749 O O . ARG A 1 95 ? 19.168 -5.108 2.477 1.00 82.00 95 ARG A O 1
ATOM 756 N N . GLU A 1 96 ? 18.291 -5.918 4.385 1.00 86.06 96 GLU A N 1
ATOM 757 C CA . GLU A 1 96 ? 18.833 -4.908 5.309 1.00 86.06 96 GLU A CA 1
ATOM 758 C C . GLU A 1 96 ? 18.429 -3.460 4.954 1.00 86.06 96 GLU A C 1
ATOM 760 O O . GLU A 1 96 ? 19.141 -2.498 5.251 1.00 86.06 96 GLU A O 1
ATOM 765 N N . ILE A 1 97 ? 17.261 -3.289 4.328 1.00 83.44 97 ILE A N 1
ATOM 766 C CA . ILE A 1 97 ? 16.727 -1.982 3.930 1.00 83.44 97 ILE A CA 1
ATOM 767 C C . ILE A 1 97 ? 15.754 -1.496 5.019 1.00 83.44 97 ILE A C 1
ATOM 769 O O . ILE A 1 97 ? 14.876 -2.252 5.438 1.00 83.44 97 ILE A O 1
ATOM 773 N N . PRO A 1 98 ? 15.862 -0.250 5.513 1.00 84.00 98 PRO A N 1
ATOM 774 C CA . PRO A 1 98 ? 14.866 0.300 6.425 1.00 84.00 98 PRO A CA 1
ATOM 775 C C . PRO A 1 98 ? 13.571 0.664 5.682 1.00 84.00 98 PRO A C 1
ATOM 777 O O . PRO A 1 98 ? 13.590 1.001 4.500 1.00 84.00 98 PRO A O 1
ATOM 780 N N . LEU A 1 99 ? 12.441 0.670 6.395 1.00 83.44 99 LEU A N 1
ATOM 781 C CA . LEU A 1 99 ? 11.196 1.262 5.891 1.00 83.44 99 LEU A CA 1
ATOM 782 C C . LEU A 1 99 ? 11.408 2.729 5.494 1.00 83.44 99 LEU A C 1
ATOM 784 O O . LEU A 1 99 ? 12.164 3.452 6.152 1.00 83.44 99 LEU A O 1
ATOM 788 N N . SER A 1 100 ? 10.675 3.202 4.482 1.00 85.38 100 SER A N 1
ATOM 789 C CA . SER A 1 100 ? 10.625 4.638 4.218 1.00 85.38 100 SER A CA 1
ATOM 790 C C . SER A 1 100 ? 10.013 5.390 5.413 1.00 85.38 100 SER A C 1
ATOM 792 O O . SER A 1 100 ? 9.200 4.833 6.163 1.00 85.38 100 SER A O 1
ATOM 794 N N . PRO A 1 101 ? 10.326 6.687 5.595 1.00 85.56 101 PRO A N 1
ATOM 795 C CA . PRO A 1 101 ? 9.694 7.504 6.632 1.00 85.56 101 PRO A CA 1
ATOM 796 C C . PRO A 1 101 ? 8.159 7.525 6.552 1.00 85.56 101 PRO A C 1
ATOM 798 O O . PRO A 1 101 ? 7.485 7.603 7.583 1.00 85.56 101 PRO A O 1
ATOM 801 N N . ALA A 1 102 ? 7.601 7.439 5.339 1.00 83.56 102 ALA A N 1
ATOM 802 C CA . ALA A 1 102 ? 6.161 7.393 5.113 1.00 83.56 102 ALA A CA 1
ATOM 803 C C . ALA A 1 102 ? 5.554 6.078 5.626 1.00 83.56 102 ALA A C 1
ATOM 805 O O . ALA A 1 102 ? 4.584 6.112 6.387 1.00 83.56 102 ALA A O 1
ATOM 806 N N . ALA A 1 103 ? 6.153 4.935 5.281 1.00 86.31 103 ALA A N 1
ATOM 807 C CA . ALA A 1 103 ? 5.690 3.629 5.742 1.00 86.31 103 ALA A CA 1
ATOM 808 C C . ALA A 1 103 ? 5.897 3.434 7.254 1.00 86.31 103 ALA A C 1
ATOM 810 O O . ALA A 1 103 ? 5.013 2.913 7.931 1.00 86.31 103 ALA A O 1
ATOM 811 N N . ALA A 1 104 ? 6.999 3.940 7.816 1.00 88.31 104 ALA A N 1
ATOM 812 C CA . ALA A 1 104 ? 7.231 3.931 9.262 1.00 88.31 104 ALA A CA 1
ATOM 813 C C . ALA A 1 104 ? 6.192 4.778 10.023 1.00 88.31 104 ALA A C 1
ATOM 815 O O . ALA A 1 104 ? 5.665 4.357 11.054 1.00 88.31 104 ALA A O 1
ATOM 816 N N . SER A 1 105 ? 5.841 5.955 9.492 1.00 88.31 105 SER A N 1
ATOM 817 C CA . SER A 1 105 ? 4.775 6.790 10.064 1.00 88.31 105 SER A CA 1
ATOM 818 C C . SER A 1 105 ? 3.414 6.096 9.983 1.00 88.31 105 SER A C 1
ATOM 820 O O . SER A 1 105 ? 2.613 6.180 10.914 1.00 88.31 105 SER A O 1
ATOM 822 N N . LEU A 1 106 ? 3.141 5.402 8.875 1.00 88.75 106 LEU A N 1
ATOM 823 C CA . LEU A 1 106 ? 1.916 4.630 8.693 1.00 88.75 106 LEU A CA 1
ATOM 824 C C . LEU A 1 106 ? 1.815 3.479 9.703 1.00 88.75 106 LEU A C 1
ATOM 826 O O . LEU A 1 106 ? 0.777 3.338 10.347 1.00 88.75 106 LEU A O 1
ATOM 830 N N . GLU A 1 107 ? 2.894 2.717 9.891 1.00 90.38 107 GLU A N 1
ATOM 831 C CA . GLU A 1 107 ? 2.974 1.651 10.894 1.00 90.38 107 GLU A CA 1
ATOM 832 C C . GLU A 1 107 ? 2.693 2.194 12.302 1.00 90.38 107 GLU A C 1
ATOM 834 O O . GLU A 1 107 ? 1.893 1.629 13.051 1.00 90.38 107 GLU A O 1
ATOM 839 N N . GLN A 1 108 ? 3.308 3.322 12.667 1.00 89.12 108 GLN A N 1
ATOM 840 C CA . GLN A 1 108 ? 3.080 3.946 13.968 1.00 89.12 108 GLN A CA 1
ATOM 841 C C . GLN A 1 108 ? 1.614 4.360 14.154 1.00 89.12 108 GLN A C 1
ATOM 843 O O . GLN A 1 108 ? 1.041 4.119 15.220 1.00 89.12 108 GLN A O 1
ATOM 848 N N . ASN A 1 109 ? 0.994 4.938 13.123 1.00 88.38 109 ASN A N 1
ATOM 849 C CA . ASN A 1 109 ? -0.415 5.326 13.161 1.00 88.38 109 ASN A CA 1
ATOM 850 C C . ASN A 1 109 ? -1.332 4.105 13.308 1.00 88.38 109 ASN A C 1
ATOM 852 O O . ASN A 1 109 ? -2.221 4.121 14.154 1.00 88.38 109 ASN A O 1
ATOM 856 N N . LEU A 1 110 ? -1.089 3.027 12.555 1.00 86.56 110 LEU A N 1
ATOM 857 C CA . LEU A 1 110 ? -1.850 1.779 12.673 1.00 86.56 110 LEU A CA 1
ATOM 858 C C . LEU A 1 110 ? -1.758 1.188 14.080 1.00 86.56 110 LEU A C 1
ATOM 860 O O . LEU A 1 110 ? -2.785 0.847 14.671 1.00 86.56 110 LEU A O 1
ATOM 864 N N . ARG A 1 111 ? -0.554 1.141 14.663 1.00 83.88 111 ARG A N 1
ATOM 865 C CA . ARG A 1 111 ? -0.356 0.694 16.049 1.00 83.88 111 ARG A CA 1
ATOM 866 C C . ARG A 1 111 ? -1.142 1.552 17.037 1.00 83.88 111 ARG A C 1
ATOM 868 O O . ARG A 1 111 ? -1.805 1.006 17.916 1.00 83.88 111 ARG A O 1
ATOM 875 N N . GLN A 1 112 ? -1.116 2.876 16.886 1.00 82.56 112 GLN A N 1
ATOM 876 C CA . GLN A 1 112 ? -1.894 3.784 17.734 1.00 82.56 112 GLN A CA 1
ATOM 877 C C . GLN A 1 112 ? -3.405 3.576 17.570 1.00 82.56 112 GLN A C 1
ATOM 879 O O . GLN A 1 112 ? -4.117 3.505 18.568 1.00 82.56 112 GLN A O 1
ATOM 884 N N . SER A 1 113 ? -3.901 3.410 16.342 1.00 78.69 113 SER A N 1
ATOM 885 C CA . SER A 1 113 ? -5.319 3.140 16.072 1.00 78.69 113 SER A CA 1
ATOM 886 C C . SER A 1 113 ? -5.783 1.791 16.628 1.00 78.69 113 SER A C 1
ATOM 888 O O . SER A 1 113 ? -6.909 1.674 17.112 1.00 78.69 113 SER A O 1
ATOM 890 N N . SER A 1 114 ? -4.936 0.763 16.582 1.00 71.44 114 SER A N 1
ATOM 891 C CA . SER A 1 114 ? -5.225 -0.544 17.179 1.00 71.44 114 SER A CA 1
ATOM 892 C C . SER A 1 114 ? -5.237 -0.481 18.710 1.00 71.44 114 SER A C 1
ATOM 894 O O . SER A 1 114 ? -6.154 -1.016 19.329 1.00 71.44 114 SER A O 1
ATOM 896 N N . LEU A 1 115 ? -4.297 0.245 19.328 1.00 67.31 115 LEU A N 1
ATOM 897 C CA . LEU A 1 115 ? -4.292 0.491 20.776 1.00 67.31 115 LEU A CA 1
ATOM 898 C C . LEU A 1 115 ? -5.521 1.285 21.235 1.00 67.31 115 LEU A C 1
ATOM 900 O O . LEU A 1 115 ? -6.146 0.918 22.227 1.00 67.31 115 LEU A O 1
ATOM 904 N N . TYR A 1 116 ? -5.903 2.323 20.489 1.00 61.12 116 TYR A N 1
ATOM 905 C CA . TYR A 1 116 ? -7.092 3.128 20.771 1.00 61.12 116 TYR A CA 1
ATOM 906 C C . TYR A 1 116 ? -8.374 2.290 20.711 1.00 61.12 116 TYR A C 1
ATOM 908 O O . TYR A 1 116 ? -9.224 2.383 21.596 1.00 61.12 116 TYR A O 1
ATOM 916 N N . ARG A 1 117 ? -8.493 1.409 19.707 1.00 63.28 117 ARG A N 1
ATOM 917 C CA . ARG A 1 117 ? -9.625 0.478 19.609 1.00 63.28 117 ARG A CA 1
ATOM 918 C C . ARG A 1 117 ? -9.678 -0.485 20.790 1.00 63.28 117 ARG A C 1
ATOM 920 O O . ARG A 1 117 ? -10.750 -0.639 21.357 1.00 63.28 117 ARG A O 1
ATOM 927 N N . LEU A 1 118 ? -8.543 -1.059 21.198 1.00 63.34 118 LEU A N 1
ATOM 928 C CA . LEU A 1 118 ? -8.476 -1.955 22.358 1.00 63.34 118 LEU A CA 1
ATOM 929 C C . LEU A 1 118 ? -8.867 -1.246 23.665 1.00 63.34 118 LEU A C 1
ATOM 931 O O . LEU A 1 118 ? -9.647 -1.796 24.443 1.00 63.34 118 LEU A O 1
ATOM 935 N N . GLN A 1 119 ? -8.380 -0.022 23.888 1.00 60.34 119 GLN A N 1
ATOM 936 C CA . GLN A 1 119 ? -8.713 0.777 25.073 1.00 60.34 119 GLN A CA 1
ATOM 937 C C . GLN A 1 119 ? -10.210 1.111 25.140 1.00 60.34 119 GLN A C 1
ATOM 939 O O . GLN A 1 119 ? -10.835 0.868 26.169 1.00 60.34 119 GLN A O 1
ATOM 944 N N . HIS A 1 120 ? -10.820 1.550 24.036 1.00 55.22 120 HIS A N 1
ATOM 945 C CA . HIS A 1 120 ? -12.252 1.864 24.020 1.00 55.22 120 HIS A CA 1
ATOM 946 C C . HIS A 1 120 ? -13.170 0.636 24.054 1.00 55.22 120 HIS A C 1
ATOM 948 O O . HIS A 1 120 ? -14.260 0.712 24.618 1.00 55.22 120 HIS A O 1
ATOM 954 N N . THR A 1 121 ? -12.749 -0.519 23.527 1.00 56.62 121 THR A N 1
ATOM 955 C CA . THR A 1 121 ? -13.497 -1.766 23.764 1.00 56.62 121 THR A CA 1
ATOM 956 C C . THR A 1 121 ? -13.473 -2.183 25.231 1.00 56.62 121 THR A C 1
ATOM 958 O O . THR A 1 121 ? -14.475 -2.704 25.710 1.00 56.62 121 THR A O 1
ATOM 961 N N . MET A 1 122 ? -12.380 -1.915 25.959 1.00 52.53 122 MET A N 1
ATOM 962 C CA . MET A 1 122 ? -12.299 -2.208 27.394 1.00 52.53 122 MET A CA 1
ATOM 963 C C . MET A 1 122 ? -13.156 -1.254 28.243 1.00 52.53 122 MET A C 1
ATOM 965 O O . MET A 1 122 ? -13.750 -1.694 29.225 1.00 52.53 122 MET A O 1
ATOM 969 N N . GLU A 1 123 ? -13.290 0.017 27.847 1.00 52.69 123 GLU A N 1
ATOM 970 C CA . GLU A 1 123 ? -14.156 0.998 28.528 1.00 52.69 123 GLU A CA 1
ATOM 971 C C . GLU A 1 123 ? -15.661 0.737 28.325 1.00 52.69 123 GLU A C 1
ATOM 973 O O . GLU A 1 123 ? -16.471 1.102 29.175 1.00 52.69 123 GLU A O 1
ATOM 978 N N . HIS A 1 124 ? -16.056 0.074 27.232 1.00 48.03 124 HIS A N 1
ATOM 979 C CA . HIS A 1 124 ? -17.445 -0.346 27.000 1.00 48.03 124 HIS A CA 1
ATOM 980 C C . HIS A 1 124 ? -17.786 -1.741 27.533 1.00 48.03 124 HIS A C 1
ATOM 982 O O . HIS A 1 124 ? -18.963 -2.077 27.635 1.00 48.03 124 HIS A O 1
ATOM 988 N N . SER A 1 125 ? -16.794 -2.525 27.958 1.00 48.66 125 SER A N 1
ATOM 989 C CA . SER A 1 125 ? -17.000 -3.724 28.778 1.00 48.66 125 SER A CA 1
ATOM 990 C C . SER A 1 125 ? -17.045 -3.401 30.275 1.00 48.66 125 SER A C 1
ATOM 992 O O . SER A 1 125 ? -16.558 -4.181 31.093 1.00 48.66 125 SER A O 1
ATOM 994 N N . GLY A 1 126 ? -17.671 -2.276 30.638 1.00 46.91 126 GLY A N 1
ATOM 995 C CA . GLY A 1 126 ? -18.268 -2.074 31.956 1.00 46.91 126 GLY A CA 1
ATOM 996 C C . GLY A 1 126 ? -19.396 -3.084 32.164 1.00 46.91 126 GLY A C 1
ATOM 997 O O . GLY A 1 126 ? -20.571 -2.741 32.146 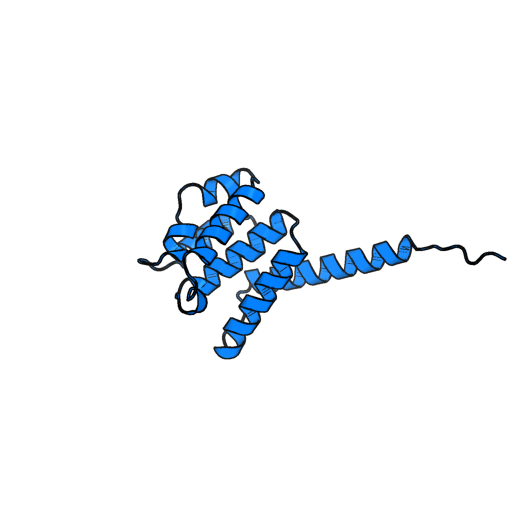1.00 46.91 126 GLY A O 1
ATOM 998 N N . VAL A 1 127 ? -19.033 -4.360 32.280 1.00 50.22 127 VAL A N 1
ATOM 999 C CA . VAL A 1 127 ? -19.868 -5.352 32.935 1.00 50.22 127 VAL A CA 1
ATOM 1000 C C . VAL A 1 127 ? -19.824 -4.954 34.399 1.00 50.22 127 VAL A C 1
ATOM 1002 O O . VAL A 1 127 ? -18.823 -5.195 35.076 1.00 50.22 127 VAL A O 1
ATOM 1005 N N . ASP A 1 128 ? -20.883 -4.281 34.843 1.00 46.81 128 ASP A N 1
ATOM 1006 C CA . ASP A 1 128 ? -21.225 -4.161 36.253 1.00 46.81 128 ASP A CA 1
ATOM 1007 C C . ASP A 1 128 ? -21.193 -5.571 36.856 1.00 46.81 128 ASP A C 1
ATOM 1009 O O . ASP A 1 128 ? -22.102 -6.380 36.672 1.00 46.81 128 ASP A O 1
ATOM 1013 N N . PHE A 1 129 ? -20.100 -5.891 37.545 1.00 48.22 129 PHE A N 1
ATOM 1014 C CA . PHE A 1 129 ? -20.092 -6.933 38.561 1.00 48.22 129 PHE A CA 1
ATOM 1015 C C . PHE A 1 129 ? -20.760 -6.331 39.799 1.00 48.22 129 PHE A C 1
ATOM 1017 O O . PHE A 1 129 ? -20.090 -5.983 40.767 1.00 48.22 129 PHE A O 1
ATOM 1024 N N . ASP A 1 130 ? -22.079 -6.161 39.732 1.00 50.09 130 ASP A N 1
ATOM 1025 C CA . ASP A 1 130 ? -22.901 -5.864 40.898 1.00 50.09 130 ASP A CA 1
ATOM 1026 C C . ASP A 1 130 ? -23.703 -7.112 41.295 1.00 50.09 130 ASP A C 1
ATOM 1028 O O . ASP A 1 130 ? -24.470 -7.656 40.497 1.00 50.09 130 ASP A O 1
ATOM 1032 N N . ALA A 1 131 ? -23.514 -7.469 42.571 1.00 45.34 131 ALA A N 1
ATOM 1033 C CA . ALA A 1 131 ? -24.227 -8.428 43.428 1.00 45.34 131 ALA A CA 1
ATOM 1034 C C . ALA A 1 131 ? -23.912 -9.932 43.297 1.00 45.34 131 ALA A C 1
ATOM 1036 O O . ALA A 1 131 ? -24.450 -10.620 42.401 1.00 45.34 131 ALA A O 1
#

Secondary structure (DSSP, 8-state):
--HHHHHHHHHHH--SS-HHHHHHH-TTHHHHHHTT-HHHHHHHHHHHHHH-TTGGGSTTHHHHHHHHHHHHHHTT-HHHHHHHHHHHHHHHHTTTPPPPHHHHHHHHHHHHHHHHHHHHHHHH-------

Radius of gyration: 17.18 Å; chains: 1; bounding box: 43×28×61 Å

Foldseek 3Di:
DQLLVLLVVLLVQDDPPDLLNCLSVPPCLSVCSVVLVLVVNLVSLVVSCVVCVPLLPHPSSQSSLLSNLVSCVSNVVLVVSQVSLVVSCVSCVVVVHDRDPSSVVSNVVSVVVVVVVVVVVVVVPPPPPDD